Protein AF-A0A972YBM0-F1 (afdb_monomer)

Solvent-accessible surface area (backbone atoms only — not comparable to full-atom values): 6379 Å² total; per-residue (Å²): 137,85,85,77,83,78,83,74,83,75,79,78,79,82,72,89,53,73,68,56,55,52,54,50,55,49,51,51,56,60,53,59,70,65,73,69,73,72,60,68,67,53,51,58,53,46,50,54,54,46,52,53,51,51,50,53,50,51,52,53,25,49,52,53,45,25,72,44,54,76,45,72,73,49,84,89,53,38,73,55,46,36,54,42,86,59,91,86,59,69,90,90,54,57,79,58,88,78,38,52,105

Radius of gyration: 34.52 Å; Cα contacts (8 Å, |Δi|>4): 46; chains: 1; bounding box: 54×64×87 Å

Nearest PDB structures (foldseek):
  4lw9-assembly6_F  TM=9.412E-01  e=7.862E-04  Vibrio cholerae O1 biovar El Tor str. N16961
  5wda-assembly1_A  TM=7.294E-01  e=1.746E-04  Klebsiella oxytoca
  3g20-assembly1_A  TM=7.971E-01  e=3.307E-03  Escherichia coli O157:H7

Sequence (101 aa):
MFDKCKQTKRNRQRGFTLTEIMVVVFIIGLLSTVVLINVTGAMSQGRTTKAATDITRLSGALQSYSGDMFTFPTQQQGLEALVTKPDNAPEGNRYRPGGYI

pLDDT: mean 84.27, std 12.11, range [50.84, 97.0]

Secondary structure (DSSP, 8-state):
--------------PPPHHHHHHHHHHHHHHHHHTTTTSHHHHHHHHHHHHHHHHHHHHHHHHHHHHHHSSPPPTTTGGGGGTS--TTPPTT--PPTT---

Structure (mmCIF, N/CA/C/O backbone):
data_AF-A0A972YBM0-F1
#
_entry.id   AF-A0A972YBM0-F1
#
loop_
_atom_site.group_PDB
_atom_site.id
_atom_site.type_symbol
_atom_site.label_atom_id
_atom_site.label_alt_id
_atom_site.label_comp_id
_atom_site.label_asym_id
_atom_site.label_entity_id
_atom_site.label_seq_id
_atom_site.pdbx_PDB_ins_code
_atom_site.Cartn_x
_atom_site.Cartn_y
_atom_site.Cartn_z
_atom_site.occupancy
_atom_site.B_iso_or_equiv
_atom_site.auth_seq_id
_atom_site.auth_comp_id
_atom_site.auth_asym_id
_atom_site.auth_atom_id
_atom_site.pdbx_PDB_model_num
ATOM 1 N N . MET A 1 1 ? -35.535 -56.953 58.847 1.00 50.84 1 MET A N 1
ATOM 2 C CA . MET A 1 1 ? -35.115 -56.545 57.491 1.00 50.84 1 MET A CA 1
ATOM 3 C C . MET A 1 1 ? -35.572 -55.105 57.311 1.00 50.84 1 MET A C 1
ATOM 5 O O . MET A 1 1 ? -36.741 -54.879 57.053 1.00 50.84 1 MET A O 1
ATOM 9 N N . PHE A 1 2 ? -34.714 -54.140 57.658 1.00 58.72 2 PHE A N 1
ATOM 10 C CA . PHE A 1 2 ? -35.067 -52.716 57.697 1.00 58.72 2 PHE A CA 1
ATOM 11 C C . PHE A 1 2 ? -34.528 -52.036 56.440 1.00 58.72 2 PHE A C 1
ATOM 13 O O . PHE A 1 2 ? -33.322 -51.814 56.326 1.00 58.72 2 PHE A O 1
ATOM 20 N N . ASP A 1 3 ? -35.418 -51.727 55.501 1.00 56.97 3 ASP A N 1
ATOM 21 C CA . ASP A 1 3 ? -35.076 -50.979 54.297 1.00 56.97 3 ASP A CA 1
ATOM 22 C C . ASP A 1 3 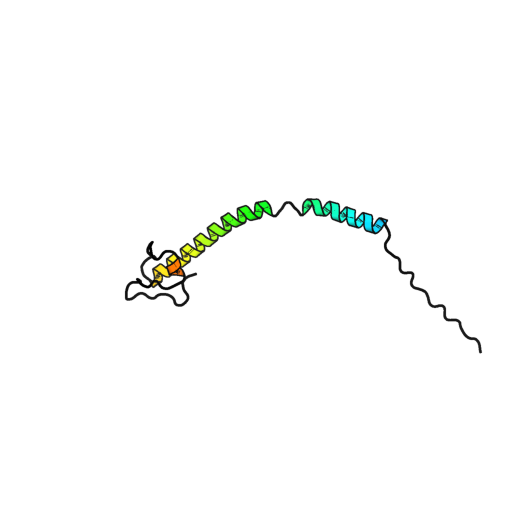? -34.840 -49.500 54.628 1.00 56.97 3 ASP A C 1
ATOM 24 O O . ASP A 1 3 ? -35.735 -48.749 55.022 1.00 56.97 3 ASP A O 1
ATOM 28 N N . LYS A 1 4 ? -33.584 -49.079 54.469 1.00 58.91 4 LYS A N 1
ATOM 29 C CA . LYS A 1 4 ? -33.149 -47.681 54.524 1.00 58.91 4 LYS A CA 1
ATOM 30 C C . LYS A 1 4 ? -33.655 -46.961 53.271 1.00 58.91 4 LYS A C 1
ATOM 32 O O . LYS A 1 4 ? -33.101 -47.143 52.189 1.00 58.91 4 LYS A O 1
ATOM 37 N N . CYS A 1 5 ? -34.643 -46.078 53.416 1.00 65.12 5 CYS A N 1
ATOM 38 C CA . CYS A 1 5 ? -35.027 -45.165 52.339 1.00 65.12 5 CYS A CA 1
ATOM 39 C C . CYS A 1 5 ? -33.907 -44.131 52.114 1.00 65.12 5 CYS A C 1
ATOM 41 O O . CYS A 1 5 ? -33.627 -43.269 52.952 1.00 65.12 5 CYS A O 1
ATOM 43 N N . LYS A 1 6 ? -33.199 -44.279 50.993 1.00 64.75 6 LYS A N 1
ATOM 44 C CA . LYS A 1 6 ? -32.034 -43.483 50.601 1.00 64.75 6 LYS A CA 1
ATOM 45 C C . LYS A 1 6 ? -32.500 -42.102 50.119 1.00 64.75 6 LYS A C 1
ATOM 47 O O . LYS A 1 6 ? -32.978 -41.957 49.001 1.00 64.75 6 LYS A O 1
ATOM 52 N N . GLN A 1 7 ? -32.350 -41.085 50.966 1.00 68.19 7 GLN A N 1
ATOM 53 C CA . GLN A 1 7 ? -32.611 -39.676 50.642 1.00 68.19 7 GLN A CA 1
ATOM 54 C C . GLN A 1 7 ? -31.660 -39.182 49.534 1.00 68.19 7 GLN A C 1
ATOM 56 O O . GLN A 1 7 ? -30.507 -38.827 49.789 1.00 68.19 7 GLN A O 1
ATOM 61 N N . THR A 1 8 ? -32.123 -39.152 48.285 1.00 65.38 8 THR A N 1
ATOM 62 C CA . THR A 1 8 ? -31.422 -38.511 47.164 1.00 65.38 8 THR A CA 1
ATOM 63 C C . THR A 1 8 ? -31.540 -36.994 47.280 1.00 65.38 8 THR A C 1
ATOM 65 O O . THR A 1 8 ? -32.612 -36.429 47.063 1.00 65.38 8 THR A O 1
ATOM 68 N N . LYS A 1 9 ? -30.434 -36.312 47.610 1.00 66.69 9 LYS A N 1
ATOM 69 C CA . LYS A 1 9 ? -30.356 -34.844 47.583 1.00 66.69 9 LYS A CA 1
ATOM 70 C C . LYS A 1 9 ? -30.603 -34.348 46.156 1.00 66.69 9 LYS A C 1
ATOM 72 O O . LYS A 1 9 ? -29.742 -34.457 45.289 1.00 66.69 9 LYS A O 1
ATOM 77 N N . ARG A 1 10 ? -31.794 -33.801 45.913 1.00 66.69 10 ARG A N 1
ATOM 78 C CA . ARG A 1 10 ? -32.161 -33.154 44.652 1.00 66.69 10 ARG A CA 1
ATOM 79 C C . ARG A 1 10 ? -31.355 -31.859 44.535 1.00 66.69 10 ARG A C 1
ATOM 81 O O . ARG A 1 10 ? -31.599 -30.912 45.279 1.00 66.69 10 ARG A O 1
ATOM 88 N N . ASN A 1 11 ? -30.368 -31.840 43.641 1.00 68.62 11 ASN A N 1
ATOM 89 C CA . ASN A 1 11 ? -29.596 -30.638 43.338 1.00 68.62 11 ASN A CA 1
ATOM 90 C C . ASN A 1 11 ? -30.566 -29.565 42.825 1.00 68.62 11 ASN A C 1
ATOM 92 O O . ASN A 1 11 ? -31.186 -29.722 41.773 1.00 68.62 11 ASN A O 1
ATOM 96 N N . ARG A 1 12 ? -30.765 -28.507 43.612 1.00 71.44 12 ARG A N 1
ATOM 97 C CA . ARG A 1 12 ? -31.644 -27.392 43.255 1.00 71.44 12 ARG A CA 1
ATOM 98 C C . ARG A 1 12 ? -30.931 -26.603 42.159 1.00 71.44 12 ARG A C 1
ATOM 100 O O . ARG A 1 12 ? -30.009 -25.848 42.450 1.00 71.44 12 ARG A O 1
ATOM 107 N N . GLN A 1 13 ? -31.324 -26.818 40.905 1.00 70.62 13 GLN A N 1
ATOM 108 C CA . GLN A 1 13 ? -30.890 -25.974 39.796 1.00 70.62 13 GLN A CA 1
ATOM 109 C C . GLN A 1 13 ? -31.366 -24.548 40.088 1.00 70.62 13 GLN A C 1
ATOM 111 O O . GLN A 1 13 ? -32.563 -24.262 40.085 1.00 70.62 13 GLN A O 1
ATOM 116 N N . ARG A 1 14 ? -30.423 -23.671 40.435 1.00 73.00 14 ARG A N 1
ATOM 117 C CA . ARG A 1 14 ? -30.661 -22.235 40.551 1.00 73.00 14 ARG A CA 1
ATOM 118 C C . ARG A 1 14 ? -30.770 -21.701 39.124 1.00 73.00 14 ARG A C 1
ATOM 120 O O . ARG A 1 14 ? -29.767 -21.626 38.426 1.00 73.00 14 ARG A O 1
ATOM 127 N N . GLY A 1 15 ? -31.999 -21.464 38.670 1.00 73.38 15 GLY A N 1
ATOM 128 C CA . GLY A 1 15 ? -32.266 -20.819 37.386 1.00 73.38 15 GLY A CA 1
ATOM 129 C C . GLY A 1 15 ? -31.901 -19.333 37.413 1.00 73.38 15 GLY A C 1
ATOM 130 O O . GLY A 1 15 ? -31.817 -18.734 38.486 1.00 73.38 15 GLY A O 1
ATOM 131 N N . PHE A 1 16 ? -31.695 -18.773 36.220 1.00 73.88 16 PHE A N 1
ATOM 132 C CA . PHE A 1 16 ? -31.399 -17.360 35.981 1.00 73.88 16 PHE A CA 1
ATOM 133 C C . PHE A 1 16 ? -32.384 -16.430 36.696 1.00 73.88 16 PHE A C 1
ATOM 135 O O . PHE A 1 16 ? -33.599 -16.631 36.649 1.00 73.88 16 PHE A O 1
ATOM 142 N N . THR A 1 17 ? -31.855 -15.385 37.328 1.00 88.62 17 THR A N 1
ATOM 143 C CA . THR A 1 17 ? -32.665 -14.314 37.917 1.00 88.62 17 THR A CA 1
ATOM 144 C C . THR A 1 17 ? -32.878 -13.186 36.904 1.00 88.62 17 THR A C 1
ATOM 146 O O . THR A 1 17 ? -32.020 -12.929 36.059 1.00 88.62 17 THR A O 1
ATOM 149 N N . LEU A 1 18 ? -34.007 -12.473 36.990 1.00 90.31 18 LEU A N 1
ATOM 150 C CA . LEU A 1 18 ? -34.265 -11.295 36.145 1.00 90.31 18 LEU A CA 1
ATOM 151 C C . LEU A 1 18 ? -33.177 -10.226 36.320 1.00 90.31 18 LEU A C 1
ATOM 153 O O . LEU A 1 18 ? -32.727 -9.626 35.348 1.00 90.31 18 LEU A O 1
ATOM 157 N N . THR A 1 19 ? -32.706 -10.045 37.555 1.00 91.62 19 THR A N 1
ATOM 158 C CA . T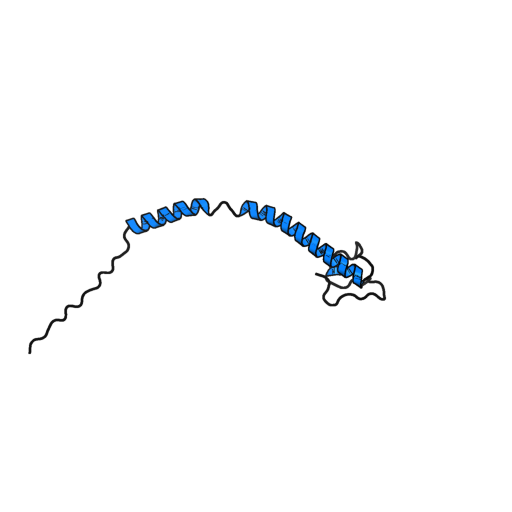HR A 1 19 ? -31.630 -9.111 37.904 1.00 91.62 19 THR A CA 1
ATOM 159 C C . THR A 1 19 ? -30.312 -9.437 37.207 1.00 91.62 19 THR A C 1
ATOM 161 O O . THR A 1 19 ? -29.579 -8.531 36.830 1.00 91.62 19 THR A O 1
ATOM 164 N N . GLU A 1 20 ? -30.018 -10.716 36.986 1.00 89.00 20 GLU A N 1
ATOM 165 C CA . GLU A 1 20 ? -28.786 -11.158 36.329 1.00 89.00 20 GLU A CA 1
ATOM 166 C C . GLU A 1 20 ? -28.796 -10.829 34.836 1.00 89.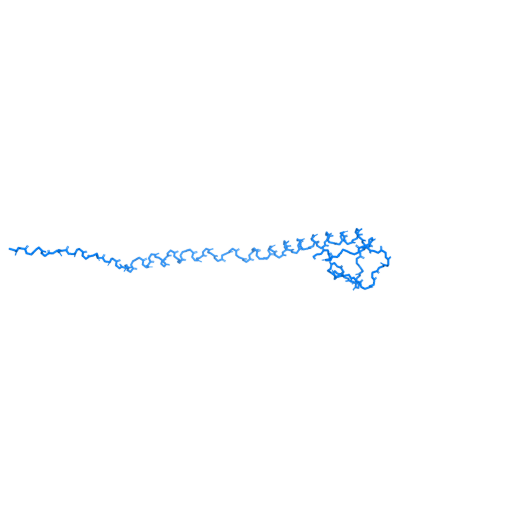00 20 GLU A C 1
ATOM 168 O O . GLU A 1 20 ? -27.814 -10.314 34.310 1.00 89.00 20 GLU A O 1
ATOM 173 N N . ILE A 1 21 ? -29.946 -10.984 34.175 1.00 92.31 21 ILE A N 1
ATOM 174 C CA . ILE A 1 21 ? -30.112 -10.546 32.785 1.00 92.31 21 ILE A CA 1
ATOM 175 C C . ILE A 1 21 ? -30.074 -9.016 32.674 1.00 92.31 21 ILE A C 1
ATOM 177 O O . ILE A 1 21 ? -29.457 -8.498 31.745 1.00 92.31 21 ILE A O 1
ATOM 181 N N . MET A 1 22 ? -30.658 -8.282 33.629 1.00 94.12 22 MET A N 1
ATOM 182 C CA . MET A 1 22 ? -30.615 -6.812 33.643 1.00 94.12 22 MET A CA 1
ATOM 183 C C . MET A 1 22 ? -29.187 -6.267 33.732 1.00 94.12 22 MET A C 1
ATOM 185 O O . MET A 1 22 ? -28.824 -5.367 32.977 1.00 94.12 22 MET A O 1
ATOM 189 N N . VAL A 1 23 ? -28.362 -6.826 34.622 1.00 94.75 23 VAL A N 1
ATOM 190 C CA . VAL A 1 23 ? -26.956 -6.416 34.756 1.00 94.75 23 VAL A CA 1
ATOM 191 C C . VAL A 1 23 ? -26.169 -6.735 33.482 1.00 94.75 23 VAL A C 1
ATOM 193 O O . VAL A 1 23 ? -25.376 -5.911 33.032 1.00 94.75 23 VAL A O 1
ATOM 196 N N . VAL A 1 24 ? -26.422 -7.883 32.849 1.00 94.81 24 VAL A N 1
ATOM 197 C CA . VAL A 1 24 ? -25.752 -8.269 31.598 1.00 94.81 24 VAL A CA 1
ATOM 198 C C . VAL A 1 24 ? -26.080 -7.300 30.461 1.00 94.81 24 VAL A C 1
ATOM 200 O O . VAL A 1 24 ? -25.161 -6.789 29.822 1.00 94.81 24 VAL A O 1
ATOM 203 N N . VAL A 1 25 ? -27.360 -6.989 30.221 1.00 94.44 25 VAL A N 1
ATOM 204 C CA . VAL A 1 25 ? -27.732 -6.050 29.144 1.00 94.44 25 VAL A CA 1
ATOM 205 C C . VAL A 1 25 ? -27.267 -4.624 29.435 1.00 94.44 25 VAL A C 1
ATOM 207 O O . VAL A 1 25 ? -26.930 -3.897 28.504 1.00 94.44 25 VAL A O 1
ATOM 210 N N . PHE A 1 26 ? -27.168 -4.239 30.710 1.00 95.12 26 PHE A N 1
ATOM 211 C CA . PHE A 1 26 ? -26.590 -2.961 31.118 1.00 95.12 26 PHE A CA 1
ATOM 212 C C . PHE A 1 26 ? -25.101 -2.869 30.756 1.00 95.12 26 PHE A C 1
ATOM 214 O O . PHE A 1 26 ? -24.690 -1.912 30.101 1.00 95.12 26 PHE A O 1
ATOM 221 N N . ILE A 1 27 ? -24.298 -3.882 31.103 1.00 94.44 27 ILE A N 1
ATOM 222 C CA . ILE A 1 27 ? -22.863 -3.921 30.770 1.00 94.44 27 ILE A CA 1
ATOM 223 C C . ILE A 1 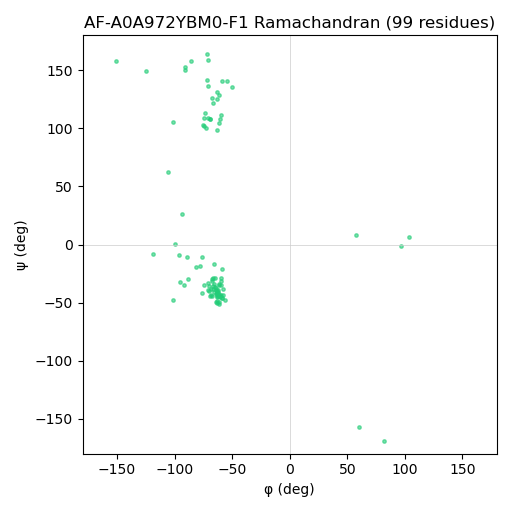27 ? -22.656 -3.966 29.250 1.00 94.44 27 ILE A C 1
ATOM 225 O O . ILE A 1 27 ? -21.813 -3.234 28.729 1.00 94.44 27 ILE A O 1
ATOM 229 N N . ILE A 1 28 ? -23.445 -4.769 28.524 1.00 94.44 28 ILE A N 1
ATOM 230 C CA . ILE A 1 28 ? -23.410 -4.805 27.054 1.00 94.44 28 ILE A CA 1
ATOM 231 C C . ILE A 1 28 ? -23.746 -3.424 26.483 1.00 94.44 28 ILE A C 1
ATOM 233 O O . ILE A 1 28 ? -23.039 -2.963 25.590 1.00 94.44 28 ILE A O 1
ATOM 237 N N . GLY A 1 29 ? -24.762 -2.736 27.011 1.00 93.69 29 GLY A N 1
ATOM 238 C CA . GLY A 1 29 ? -25.132 -1.381 26.598 1.00 93.69 29 GLY A CA 1
ATOM 239 C C . GLY A 1 29 ? -23.994 -0.376 26.779 1.00 93.69 29 GLY A C 1
ATOM 240 O O . GLY A 1 29 ? -23.684 0.360 25.846 1.00 93.69 29 GLY A O 1
ATOM 241 N N . LEU A 1 30 ? -23.316 -0.398 27.931 1.00 93.56 30 LEU A N 1
ATOM 242 C CA . LEU A 1 30 ? -22.161 0.465 28.198 1.00 93.56 30 LEU A CA 1
ATOM 243 C C . LEU A 1 30 ? -21.007 0.194 27.225 1.00 93.56 30 LEU A C 1
ATOM 245 O O . LEU A 1 30 ? -20.516 1.123 26.584 1.00 93.56 30 LEU A O 1
ATOM 249 N N . LEU A 1 31 ? -20.599 -1.068 27.067 1.00 92.19 31 LEU A N 1
ATOM 250 C CA . LEU A 1 31 ? -19.488 -1.440 26.182 1.00 92.19 31 LEU A CA 1
ATOM 251 C C . LEU A 1 31 ? -19.797 -1.160 24.707 1.00 92.19 31 LEU A C 1
ATOM 253 O O . LEU A 1 31 ? -18.921 -0.706 23.970 1.00 92.19 31 LEU A O 1
ATOM 257 N N . SER A 1 32 ? -21.046 -1.368 24.283 1.00 88.44 32 SER A N 1
ATOM 258 C CA . SER A 1 32 ? -21.471 -1.168 22.892 1.00 88.44 32 SER A CA 1
ATOM 259 C C . SER A 1 32 ? -21.263 0.269 22.403 1.00 88.44 32 SER A C 1
ATOM 261 O O . SER A 1 32 ? -21.011 0.469 21.219 1.00 88.44 32 SER A O 1
ATOM 263 N N . THR A 1 33 ? -21.306 1.267 23.295 1.00 88.00 33 THR A N 1
ATOM 264 C CA . THR A 1 33 ? -21.084 2.679 22.925 1.00 88.00 33 THR A CA 1
ATOM 265 C C . THR A 1 33 ? -19.657 2.969 22.447 1.00 88.00 33 THR A C 1
ATOM 267 O O . THR A 1 33 ? -19.464 3.791 21.554 1.00 88.00 33 THR A O 1
ATOM 270 N N . VAL A 1 34 ? -18.651 2.284 23.001 1.00 82.94 34 VAL A N 1
ATOM 271 C CA . VAL A 1 34 ? -17.226 2.580 22.756 1.00 82.94 34 VAL A CA 1
ATOM 272 C C . VAL A 1 34 ? -16.685 1.830 21.536 1.00 82.94 34 VAL A C 1
ATOM 274 O O . VAL A 1 34 ? -15.793 2.318 20.842 1.00 82.94 34 VAL A O 1
ATOM 277 N N . VAL A 1 35 ? -17.239 0.655 21.231 1.00 79.06 35 VAL A N 1
ATOM 278 C CA . VAL A 1 35 ? -16.720 -0.251 20.189 1.00 79.06 35 VAL A CA 1
ATOM 279 C C . VAL A 1 35 ? -16.832 0.334 18.766 1.00 79.06 35 VAL A C 1
ATOM 281 O O . VAL A 1 35 ? -16.117 -0.103 17.867 1.00 79.06 35 VAL A O 1
ATOM 284 N N . LEU A 1 36 ? -17.652 1.368 18.541 1.00 66.06 36 LEU A N 1
ATOM 285 C CA . LEU A 1 36 ? -17.962 1.875 17.196 1.00 66.06 36 LEU A CA 1
ATOM 286 C C . LEU A 1 36 ? -16.907 2.829 16.587 1.00 66.06 36 LEU A C 1
ATOM 288 O O . LEU A 1 36 ? -16.883 3.023 15.374 1.00 66.06 36 LEU A O 1
ATOM 292 N N . ILE A 1 37 ? -16.030 3.443 17.388 1.00 71.19 37 ILE A N 1
ATOM 293 C CA . ILE A 1 37 ? -15.370 4.707 16.988 1.00 71.19 37 ILE A CA 1
ATOM 294 C C . ILE A 1 37 ? -14.045 4.514 16.210 1.00 71.19 37 ILE A C 1
ATOM 296 O O . ILE A 1 37 ? -13.546 5.451 15.595 1.00 71.19 37 ILE A O 1
ATOM 300 N N . ASN A 1 38 ? -13.477 3.306 16.134 1.00 61.97 38 ASN A N 1
ATOM 301 C CA . ASN A 1 38 ? -12.083 3.141 15.673 1.00 61.97 38 ASN A CA 1
ATOM 302 C C . ASN A 1 38 ? -11.870 2.707 14.210 1.00 61.97 38 ASN A C 1
ATOM 304 O O . ASN A 1 38 ? -10.726 2.555 13.785 1.00 61.97 38 ASN A O 1
ATOM 308 N N . VAL A 1 39 ? -12.919 2.507 13.408 1.00 62.75 39 VAL A N 1
ATOM 309 C CA . VAL A 1 39 ? -12.756 1.879 12.076 1.00 62.75 39 VAL A CA 1
ATOM 310 C C . VAL A 1 39 ? -12.628 2.896 10.934 1.00 62.75 39 VAL A C 1
ATOM 312 O O . VAL A 1 39 ? -11.912 2.657 9.963 1.00 62.75 39 VAL A O 1
ATOM 315 N N . THR A 1 40 ? -13.276 4.056 11.020 1.00 62.38 40 THR A N 1
ATOM 316 C CA . THR A 1 40 ? -13.399 4.976 9.873 1.00 62.38 40 THR A CA 1
ATOM 317 C C . THR A 1 40 ? -12.117 5.758 9.571 1.00 62.38 40 THR A C 1
ATOM 319 O O . THR A 1 40 ? -11.727 5.848 8.407 1.00 62.38 40 THR A O 1
ATOM 322 N N . GLY A 1 41 ? -11.415 6.262 10.592 1.00 64.00 41 GLY A N 1
ATOM 323 C CA . GLY A 1 41 ? -10.139 6.978 10.423 1.00 64.00 41 GLY A CA 1
ATOM 324 C C . GLY A 1 41 ? -8.969 6.071 10.021 1.00 64.00 41 GLY A C 1
ATOM 325 O O . GLY A 1 41 ? -8.111 6.464 9.233 1.00 64.00 41 GLY A O 1
ATOM 326 N N . ALA A 1 42 ? -8.967 4.818 10.486 1.00 63.75 42 ALA A N 1
ATOM 327 C CA . ALA A 1 42 ? -7.958 3.830 10.105 1.00 63.75 42 ALA A CA 1
ATOM 328 C C . ALA A 1 42 ? -8.061 3.436 8.621 1.00 63.75 42 ALA A C 1
ATOM 330 O O . ALA A 1 42 ? -7.049 3.160 7.979 1.00 63.75 42 ALA A O 1
ATOM 331 N N . MET A 1 43 ? -9.268 3.454 8.041 1.00 71.25 43 MET A N 1
ATOM 332 C CA . MET A 1 43 ? -9.463 3.134 6.626 1.00 71.25 43 MET A CA 1
ATOM 333 C C . MET A 1 43 ? -8.911 4.206 5.681 1.00 71.25 43 MET A C 1
ATOM 335 O O . MET A 1 43 ? -8.338 3.852 4.650 1.00 71.25 43 MET A O 1
ATOM 339 N N . SER A 1 44 ? -9.066 5.499 5.987 1.00 73.31 44 SER A N 1
ATOM 340 C CA . SER A 1 44 ? -8.537 6.569 5.126 1.00 73.31 44 SER A CA 1
ATOM 341 C C . SER A 1 44 ? -7.008 6.614 5.164 1.00 73.31 44 SER A C 1
ATOM 343 O O . SER A 1 44 ? -6.377 6.634 4.106 1.00 73.31 44 SER A O 1
ATOM 345 N N . GLN A 1 45 ? -6.414 6.515 6.356 1.00 79.75 45 GLN A N 1
ATOM 346 C CA . GLN A 1 45 ? -4.964 6.404 6.525 1.00 79.75 45 GLN A CA 1
ATOM 347 C C . GLN A 1 45 ? -4.418 5.109 5.902 1.00 79.75 45 GLN A C 1
ATOM 349 O O . GLN A 1 45 ? -3.367 5.106 5.267 1.00 79.75 45 GLN A O 1
ATOM 354 N N . GLY A 1 46 ? -5.162 4.005 6.003 1.00 84.19 46 GLY A N 1
ATOM 355 C CA . GLY A 1 46 ? -4.800 2.740 5.368 1.00 84.19 46 GLY A CA 1
ATOM 356 C C . GLY A 1 46 ? -4.715 2.838 3.843 1.00 84.19 46 GLY A C 1
ATOM 357 O O . GLY A 1 46 ? -3.840 2.217 3.244 1.00 84.19 46 GLY A O 1
ATOM 358 N N . ARG A 1 47 ? -5.564 3.652 3.198 1.00 88.88 47 ARG A N 1
ATOM 359 C CA . ARG A 1 47 ? -5.521 3.865 1.739 1.00 88.88 47 ARG A CA 1
ATOM 360 C C . ARG A 1 47 ? -4.267 4.613 1.298 1.00 88.88 47 ARG A C 1
ATOM 362 O O . ARG A 1 47 ? -3.646 4.199 0.324 1.00 88.88 47 ARG A O 1
ATOM 369 N N . THR A 1 48 ? -3.884 5.680 2.000 1.00 91.56 48 THR A N 1
ATOM 370 C CA . THR A 1 48 ? -2.685 6.463 1.654 1.00 91.56 48 THR A CA 1
ATOM 371 C C . THR A 1 48 ? -1.411 5.664 1.908 1.00 91.56 48 THR A C 1
ATOM 373 O O . THR A 1 48 ? -0.546 5.598 1.037 1.00 91.56 48 THR A O 1
ATOM 376 N N . THR A 1 49 ? -1.324 4.965 3.043 1.00 92.88 49 THR A N 1
ATOM 377 C CA . THR A 1 49 ? -0.202 4.067 3.348 1.00 92.88 49 THR A CA 1
ATOM 378 C C . THR A 1 49 ? -0.116 2.904 2.358 1.00 92.88 49 THR A C 1
ATOM 380 O O . THR A 1 49 ? 0.982 2.555 1.920 1.00 92.88 49 THR A O 1
ATOM 383 N N . LYS A 1 50 ? -1.252 2.326 1.948 1.00 93.44 50 LYS A N 1
ATOM 384 C CA . LYS A 1 50 ? -1.281 1.280 0.918 1.00 93.44 50 LYS A CA 1
ATOM 385 C C . LYS A 1 50 ? -0.782 1.806 -0.424 1.00 93.44 50 LYS A C 1
ATOM 387 O O . LYS A 1 50 ? 0.113 1.197 -0.993 1.00 93.44 50 LYS A O 1
ATOM 392 N N . ALA A 1 51 ? -1.282 2.955 -0.879 1.00 95.56 51 ALA A N 1
ATOM 393 C CA . ALA A 1 51 ? -0.830 3.565 -2.127 1.00 95.56 51 ALA A CA 1
ATOM 394 C C . ALA A 1 51 ? 0.682 3.849 -2.112 1.00 95.56 51 ALA A C 1
ATOM 396 O O . ALA A 1 51 ? 1.374 3.516 -3.069 1.00 95.56 51 ALA A O 1
ATOM 397 N N . ALA A 1 52 ? 1.214 4.386 -1.009 1.00 95.81 52 ALA A N 1
ATOM 398 C CA . ALA A 1 52 ? 2.653 4.601 -0.853 1.00 95.81 52 ALA A CA 1
ATOM 399 C C . ALA A 1 52 ? 3.447 3.284 -0.932 1.00 95.81 52 ALA A C 1
ATOM 401 O O . ALA A 1 52 ? 4.444 3.202 -1.644 1.00 95.81 52 ALA A O 1
ATOM 402 N N . THR A 1 53 ? 2.966 2.237 -0.255 1.00 96.50 53 THR A N 1
ATOM 403 C CA . THR A 1 53 ? 3.586 0.902 -0.280 1.00 96.50 53 THR A CA 1
ATOM 404 C C . THR A 1 53 ? 3.577 0.303 -1.685 1.00 96.50 53 THR A C 1
ATOM 406 O O . THR A 1 53 ? 4.585 -0.244 -2.133 1.00 96.50 53 THR A O 1
ATOM 409 N N . ASP A 1 54 ? 2.455 0.417 -2.392 1.00 95.38 54 ASP A N 1
ATOM 410 C CA . ASP A 1 54 ? 2.304 -0.104 -3.746 1.00 95.38 54 ASP A CA 1
ATOM 411 C C . ASP A 1 54 ? 3.225 0.649 -4.719 1.00 95.38 54 ASP A C 1
ATOM 413 O O . ASP A 1 54 ? 3.924 0.012 -5.503 1.00 95.38 54 ASP A O 1
ATOM 417 N N . ILE A 1 55 ? 3.356 1.977 -4.596 1.00 96.31 55 ILE A N 1
ATOM 418 C CA . ILE A 1 55 ? 4.329 2.766 -5.373 1.00 96.31 55 ILE A CA 1
ATOM 419 C C . ILE A 1 55 ? 5.762 2.282 -5.121 1.00 96.31 55 ILE A C 1
ATOM 421 O O . ILE A 1 55 ? 6.514 2.087 -6.077 1.00 96.31 55 ILE A O 1
ATOM 425 N N . THR A 1 56 ? 6.160 2.056 -3.866 1.00 97.00 56 THR A N 1
ATOM 426 C CA . THR A 1 56 ? 7.503 1.543 -3.547 1.00 97.00 56 THR A CA 1
ATOM 427 C C . THR A 1 56 ? 7.743 0.162 -4.157 1.00 97.00 56 THR A C 1
ATOM 429 O O . THR A 1 56 ? 8.805 -0.069 -4.736 1.00 97.00 56 THR A O 1
ATOM 432 N N . ARG A 1 57 ? 6.755 -0.740 -4.092 1.00 96.31 57 ARG A N 1
ATOM 433 C CA . ARG A 1 57 ? 6.838 -2.078 -4.703 1.00 96.31 57 ARG A CA 1
ATOM 434 C C . ARG A 1 57 ? 7.005 -2.000 -6.216 1.00 96.31 57 ARG A C 1
ATOM 436 O O . ARG A 1 57 ? 7.929 -2.603 -6.754 1.00 96.31 57 ARG A O 1
ATOM 443 N N . LEU A 1 58 ? 6.165 -1.210 -6.885 1.00 96.31 58 LEU A N 1
ATOM 444 C CA . LEU A 1 58 ? 6.235 -1.005 -8.333 1.00 96.31 58 LEU A CA 1
ATOM 445 C C . LEU A 1 58 ? 7.564 -0.366 -8.749 1.00 96.31 58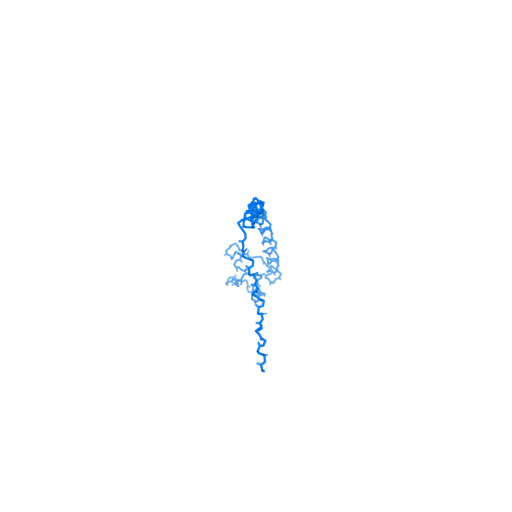 LEU A C 1
ATOM 447 O O . LEU A 1 58 ? 8.158 -0.770 -9.743 1.00 96.31 58 LEU A O 1
ATOM 451 N N . SER A 1 59 ? 8.078 0.580 -7.960 1.00 95.81 59 SER A N 1
ATOM 452 C CA . SER A 1 59 ? 9.376 1.214 -8.220 1.00 95.81 59 SER A CA 1
ATOM 453 C C . SER A 1 59 ? 10.529 0.207 -8.141 1.00 95.81 59 SER A C 1
ATOM 455 O O . SER A 1 59 ? 11.413 0.218 -8.995 1.00 95.81 59 SER A O 1
ATOM 457 N N . GLY A 1 60 ? 10.512 -0.694 -7.153 1.00 96.38 60 GLY A N 1
ATOM 458 C CA . GLY A 1 60 ? 11.502 -1.771 -7.034 1.00 96.38 60 GLY A CA 1
ATOM 459 C C . GLY A 1 60 ? 11.410 -2.800 -8.166 1.00 96.38 60 GLY A C 1
ATOM 460 O O . GLY A 1 60 ? 12.435 -3.244 -8.690 1.00 96.38 60 GLY A O 1
ATOM 461 N N . ALA A 1 61 ? 10.192 -3.132 -8.597 1.00 95.81 61 ALA A N 1
ATOM 462 C CA . ALA A 1 61 ? 9.965 -4.005 -9.744 1.00 95.81 61 ALA A CA 1
ATOM 463 C C . ALA A 1 61 ? 10.481 -3.384 -11.050 1.00 95.81 61 ALA A C 1
ATOM 465 O O . ALA A 1 61 ? 11.167 -4.057 -11.814 1.00 95.81 61 ALA A O 1
ATOM 466 N N . LEU A 1 62 ? 10.244 -2.086 -11.272 1.00 96.00 62 LEU A N 1
ATOM 467 C CA . LEU A 1 62 ? 10.777 -1.347 -12.422 1.00 96.00 62 LEU A CA 1
ATOM 468 C C . LEU A 1 62 ? 12.308 -1.306 -12.427 1.00 96.00 62 LEU A C 1
ATOM 470 O O . LEU A 1 62 ? 12.916 -1.477 -13.481 1.00 96.00 62 LEU A O 1
ATOM 474 N N . GLN A 1 63 ? 12.941 -1.115 -11.267 1.00 95.50 63 GLN A N 1
ATOM 475 C CA . GLN A 1 63 ? 14.403 -1.174 -11.159 1.00 95.50 63 GLN A CA 1
ATOM 476 C C . GLN A 1 63 ? 14.932 -2.566 -11.511 1.00 95.50 63 GLN A C 1
ATOM 478 O O . GLN A 1 63 ? 15.878 -2.681 -12.287 1.00 95.50 63 GLN A O 1
ATOM 483 N N . SER A 1 64 ? 14.282 -3.618 -11.010 1.00 94.38 64 SER A N 1
ATOM 484 C CA . SER A 1 64 ? 14.648 -5.005 -11.318 1.00 94.38 64 SER A CA 1
ATOM 485 C C . SER A 1 64 ? 14.479 -5.314 -12.810 1.00 94.38 64 SER A C 1
ATOM 487 O O . SER A 1 64 ? 15.399 -5.841 -13.430 1.00 94.38 64 SER A O 1
ATOM 489 N N . TYR A 1 65 ? 13.361 -4.892 -13.414 1.00 94.19 65 TYR A N 1
ATOM 490 C CA . TYR A 1 65 ? 13.133 -4.977 -14.860 1.00 94.19 65 TYR A CA 1
ATOM 491 C C . TYR A 1 65 ? 14.247 -4.269 -15.632 1.00 94.19 65 TYR A C 1
ATOM 493 O O . TYR A 1 65 ? 14.829 -4.852 -16.541 1.00 94.19 65 TYR A O 1
ATOM 501 N N . SER A 1 66 ? 14.600 -3.039 -15.244 1.00 92.25 66 SER A N 1
ATOM 502 C CA . SER A 1 66 ? 15.667 -2.284 -15.910 1.00 92.25 66 SER A CA 1
ATOM 503 C C . SER A 1 66 ? 17.048 -2.930 -15.764 1.00 92.25 66 SER A C 1
ATOM 505 O O . SER A 1 66 ? 17.867 -2.804 -16.670 1.00 92.25 66 SER A O 1
ATOM 507 N N . GLY A 1 67 ? 17.297 -3.664 -14.674 1.00 92.69 67 GLY A N 1
ATOM 508 C CA . GLY A 1 67 ? 18.533 -4.421 -14.474 1.00 92.69 67 GLY A CA 1
ATOM 509 C C . GLY A 1 67 ? 18.688 -5.591 -15.451 1.00 92.69 67 GLY A C 1
ATOM 510 O O . GLY A 1 67 ? 19.794 -5.855 -15.914 1.00 92.69 67 GLY A O 1
ATOM 511 N N . ASP A 1 68 ? 17.581 -6.244 -15.810 1.00 91.75 68 ASP A N 1
ATOM 512 C CA . ASP A 1 68 ? 17.572 -7.409 -16.707 1.00 91.75 68 ASP A CA 1
ATOM 513 C C . ASP A 1 68 ? 17.368 -7.041 -18.187 1.00 91.75 68 ASP A C 1
ATOM 515 O O . ASP A 1 68 ? 17.885 -7.702 -19.094 1.00 91.75 68 ASP A O 1
ATOM 519 N N . MET A 1 69 ? 16.565 -6.005 -18.439 1.00 89.75 69 MET A N 1
ATOM 520 C CA . MET A 1 69 ? 16.163 -5.533 -19.769 1.00 89.75 69 MET A CA 1
ATOM 521 C C . MET A 1 69 ? 17.017 -4.380 -20.280 1.00 89.75 69 MET A C 1
ATOM 523 O O . MET A 1 69 ? 16.874 -4.005 -21.441 1.00 89.75 69 MET A O 1
ATOM 527 N N . PHE A 1 70 ? 17.879 -3.811 -19.432 1.00 90.25 70 PHE A N 1
ATOM 528 C CA . PHE A 1 70 ? 18.693 -2.617 -19.700 1.00 90.25 70 PHE A CA 1
ATOM 529 C C . PHE A 1 70 ? 17.887 -1.369 -20.094 1.00 90.25 70 PHE A C 1
ATOM 531 O O . PHE A 1 70 ? 18.451 -0.353 -20.494 1.00 90.25 70 PHE A O 1
ATOM 538 N N . THR A 1 71 ? 16.562 -1.430 -19.986 1.00 89.75 71 THR A N 1
ATOM 539 C CA . THR A 1 71 ? 15.637 -0.360 -20.345 1.00 89.75 71 THR A CA 1
ATOM 540 C C . THR A 1 71 ? 14.384 -0.450 -19.485 1.00 89.75 71 THR A C 1
ATOM 542 O O . THR A 1 71 ? 14.073 -1.511 -18.945 1.00 89.75 71 THR A O 1
ATOM 545 N N . PHE A 1 72 ? 13.657 0.656 -19.357 1.00 92.62 72 PHE A N 1
ATOM 546 C CA . PHE A 1 72 ? 12.345 0.673 -18.711 1.00 92.62 72 PHE A CA 1
ATOM 547 C C . PHE A 1 72 ? 11.232 0.310 -19.706 1.00 92.62 72 PHE A C 1
ATOM 549 O O . PHE A 1 72 ? 11.416 0.471 -20.916 1.00 92.62 72 PHE A O 1
ATOM 556 N N . PRO A 1 73 ? 10.066 -0.158 -19.221 1.00 92.06 73 PRO A N 1
ATOM 557 C CA . PRO A 1 73 ? 8.907 -0.375 -20.075 1.00 92.06 73 PRO A CA 1
ATOM 558 C C . PRO A 1 73 ? 8.480 0.917 -20.776 1.00 92.06 73 PRO A C 1
ATOM 560 O O . PRO A 1 73 ? 8.476 2.001 -20.188 1.00 92.06 73 PRO A O 1
ATOM 563 N N . THR A 1 74 ? 8.090 0.799 -22.040 1.00 91.75 74 THR A N 1
ATOM 564 C CA . THR A 1 74 ? 7.490 1.902 -22.803 1.00 91.75 74 THR A CA 1
ATOM 565 C C . THR A 1 74 ? 6.071 2.201 -22.315 1.00 91.75 74 THR A C 1
ATOM 567 O O . 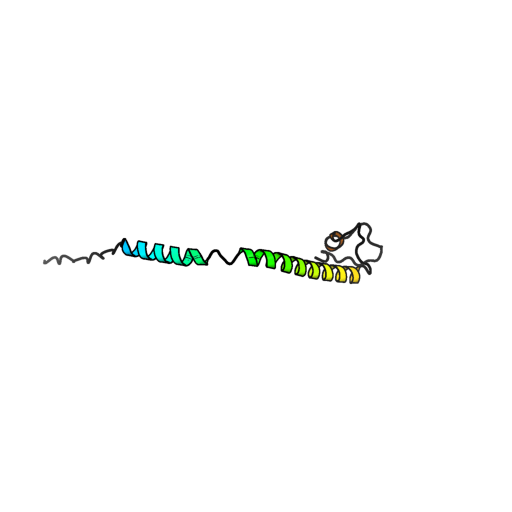THR A 1 74 ? 5.439 1.374 -21.660 1.00 91.75 74 THR A O 1
ATOM 570 N N . GLN A 1 75 ? 5.521 3.365 -22.673 1.00 90.69 75 GLN A N 1
ATOM 571 C CA . GLN A 1 75 ? 4.137 3.713 -22.321 1.00 90.69 75 GLN A CA 1
ATOM 572 C C . GLN A 1 75 ? 3.116 2.717 -22.885 1.00 90.69 75 GLN A C 1
ATOM 574 O O . GLN A 1 75 ? 2.125 2.426 -22.224 1.00 90.69 75 GLN A O 1
ATOM 579 N N . GLN A 1 76 ? 3.369 2.177 -24.079 1.00 91.00 76 GLN A N 1
ATOM 580 C CA . GLN A 1 76 ? 2.507 1.189 -24.724 1.00 91.00 76 GLN A CA 1
ATOM 581 C C . GLN A 1 76 ? 2.548 -0.168 -24.012 1.00 91.00 76 GLN A C 1
ATOM 583 O O . GLN A 1 76 ? 1.529 -0.843 -23.935 1.00 91.00 76 GLN A O 1
ATOM 588 N N . GLN A 1 77 ? 3.712 -0.561 -23.489 1.00 90.38 77 GLN A N 1
ATOM 589 C CA . GLN A 1 77 ? 3.869 -1.781 -22.690 1.00 90.38 77 GLN A CA 1
ATOM 590 C C . GLN A 1 77 ? 3.290 -1.614 -21.277 1.00 90.38 77 GLN A C 1
ATOM 592 O O . GLN A 1 77 ? 2.743 -2.556 -20.707 1.00 90.38 77 GLN A O 1
ATOM 597 N N . GLY A 1 78 ? 3.407 -0.411 -20.710 1.00 91.69 78 GLY A N 1
ATOM 598 C CA . GLY A 1 78 ? 2.891 -0.073 -19.390 1.00 91.69 78 GLY A CA 1
ATOM 599 C C . GLY A 1 78 ? 3.489 -0.924 -18.265 1.00 91.69 78 GLY A C 1
ATOM 600 O O . GLY A 1 78 ? 4.580 -1.484 -18.382 1.00 91.69 78 GLY A O 1
ATOM 601 N N . LEU A 1 79 ? 2.755 -1.022 -17.152 1.00 92.81 79 LEU A N 1
ATOM 602 C CA . LEU A 1 79 ? 3.132 -1.881 -16.023 1.00 92.81 79 LEU A CA 1
ATOM 603 C C . LEU A 1 79 ? 2.854 -3.368 -16.283 1.00 92.81 79 LEU A C 1
ATOM 605 O O . LEU A 1 79 ? 3.349 -4.205 -15.536 1.00 92.81 79 LEU A O 1
ATOM 609 N N . GLU A 1 80 ? 2.121 -3.701 -17.348 1.00 92.88 80 GLU A N 1
ATOM 610 C CA . GLU A 1 80 ? 1.848 -5.087 -17.750 1.00 92.88 80 GLU A CA 1
ATOM 611 C C . GLU A 1 80 ? 3.149 -5.846 -18.050 1.00 92.88 80 GLU A C 1
ATOM 613 O O . GLU A 1 80 ? 3.269 -7.029 -17.737 1.00 92.88 80 GLU A O 1
ATOM 618 N N . ALA A 1 81 ? 4.173 -5.135 -18.540 1.00 92.31 81 ALA A N 1
ATOM 619 C CA . ALA A 1 81 ? 5.516 -5.674 -18.750 1.00 92.31 81 ALA A CA 1
ATOM 620 C C . ALA A 1 81 ? 6.174 -6.220 -17.469 1.00 92.31 81 ALA A C 1
ATOM 622 O O . ALA A 1 81 ? 7.098 -7.032 -17.541 1.00 92.31 81 ALA A O 1
ATOM 623 N N . LEU A 1 82 ? 5.718 -5.796 -16.285 1.00 92.75 82 LEU A N 1
ATOM 624 C CA . LEU A 1 82 ? 6.193 -6.336 -15.011 1.00 92.75 82 LEU A CA 1
ATOM 625 C C . LEU A 1 82 ? 5.569 -7.696 -14.684 1.00 92.75 82 LEU A C 1
ATOM 627 O O . LEU A 1 82 ? 6.120 -8.408 -13.856 1.00 92.75 82 LEU A O 1
ATOM 631 N N . VAL A 1 83 ? 4.456 -8.070 -15.314 1.00 94.12 83 VAL A N 1
ATOM 632 C CA . VAL A 1 83 ? 3.763 -9.349 -15.083 1.00 94.12 83 VAL A CA 1
ATOM 633 C C . VAL A 1 83 ? 4.078 -10.336 -16.199 1.00 94.12 83 VAL A C 1
ATOM 635 O O . VAL A 1 83 ? 4.407 -11.494 -15.947 1.00 94.12 83 VAL A O 1
ATOM 638 N N . THR A 1 84 ? 3.971 -9.875 -17.444 1.00 91.12 84 THR A N 1
ATOM 639 C CA . THR A 1 84 ? 4.141 -10.697 -18.640 1.00 91.12 84 THR A CA 1
ATOM 640 C C . THR A 1 84 ? 5.202 -10.109 -19.556 1.00 91.12 84 THR A C 1
ATOM 642 O O . THR A 1 84 ? 5.434 -8.900 -19.595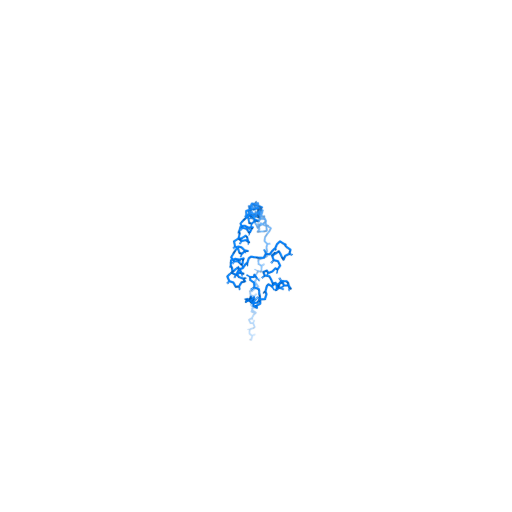 1.00 91.12 84 THR A O 1
ATOM 645 N N . LYS A 1 85 ? 5.903 -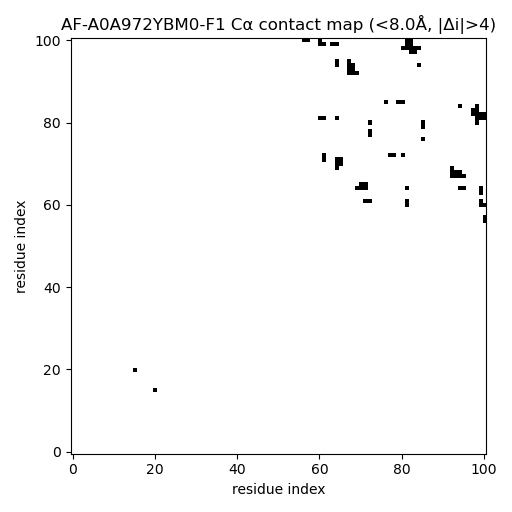10.981 -20.286 1.00 89.00 85 LYS A N 1
ATOM 646 C CA . LYS A 1 85 ? 6.920 -10.541 -21.239 1.00 89.00 85 LYS A CA 1
ATOM 647 C C . LYS A 1 85 ? 6.232 -9.808 -22.400 1.00 89.00 85 LYS A C 1
ATOM 649 O O . LYS A 1 85 ? 5.372 -10.415 -23.033 1.00 89.00 85 LYS A O 1
ATOM 654 N N . PRO A 1 86 ? 6.627 -8.567 -22.727 1.00 87.00 86 PRO A N 1
ATOM 655 C CA . PRO A 1 86 ? 6.061 -7.869 -23.873 1.00 87.00 86 PRO A CA 1
ATOM 656 C C . PRO A 1 86 ? 6.550 -8.478 -25.197 1.00 87.00 86 PRO A C 1
ATOM 658 O O . PRO A 1 86 ? 7.723 -8.831 -25.331 1.00 87.00 86 PRO A O 1
ATOM 661 N N . ASP A 1 87 ? 5.670 -8.559 -26.197 1.00 84.06 87 ASP A N 1
ATOM 662 C CA . ASP A 1 87 ? 5.980 -9.160 -27.508 1.00 84.06 87 ASP A CA 1
ATOM 663 C C . ASP A 1 87 ? 7.022 -8.361 -28.304 1.00 84.06 87 ASP A C 1
ATOM 665 O O . ASP A 1 87 ? 7.798 -8.912 -29.078 1.00 84.06 87 ASP A O 1
ATOM 669 N N . ASN A 1 88 ? 7.072 -7.047 -28.086 1.00 80.69 88 ASN A N 1
ATOM 670 C CA . ASN A 1 88 ? 7.987 -6.112 -28.739 1.00 80.69 88 ASN A CA 1
ATOM 671 C C . ASN A 1 88 ? 9.274 -5.861 -27.931 1.00 80.69 88 ASN A C 1
ATOM 673 O O . ASN A 1 88 ? 9.865 -4.781 -28.016 1.00 80.69 88 ASN A O 1
ATOM 677 N N . ALA A 1 89 ? 9.692 -6.815 -27.098 1.00 76.00 89 ALA A N 1
ATOM 678 C CA . ALA A 1 89 ? 10.912 -6.680 -26.314 1.00 76.00 89 ALA A CA 1
ATOM 679 C C . ALA A 1 89 ? 12.161 -6.777 -27.227 1.00 76.00 89 ALA A C 1
ATOM 681 O O . ALA A 1 89 ? 12.213 -7.676 -28.066 1.00 76.00 89 ALA A O 1
ATOM 682 N N . PRO A 1 90 ? 13.182 -5.910 -27.061 1.00 70.81 90 PRO A N 1
ATOM 683 C CA . PRO A 1 90 ? 14.405 -5.951 -27.870 1.00 70.81 90 PRO A CA 1
ATOM 684 C C . PRO A 1 90 ? 15.092 -7.323 -27.856 1.00 70.81 90 PRO A C 1
ATOM 686 O O . PRO A 1 90 ? 15.180 -7.966 -26.812 1.00 70.81 90 PRO A O 1
ATOM 689 N N . GLU A 1 91 ? 15.627 -7.774 -28.988 1.00 66.38 91 GLU A N 1
ATOM 690 C CA . GLU A 1 91 ? 16.371 -9.036 -29.049 1.00 66.38 91 GLU A CA 1
ATOM 691 C C . GLU A 1 91 ? 17.642 -8.964 -28.173 1.00 66.38 91 GLU A C 1
ATOM 693 O O . GLU A 1 91 ? 18.395 -7.993 -28.232 1.00 66.38 91 GLU A O 1
ATOM 698 N N . GLY A 1 92 ? 17.876 -9.981 -27.330 1.00 69.19 92 GLY A N 1
ATOM 699 C CA . GLY A 1 92 ? 19.050 -10.060 -26.439 1.00 69.19 92 GLY A CA 1
ATOM 700 C C . GLY A 1 92 ? 18.797 -9.748 -24.958 1.00 69.19 92 GLY A C 1
ATOM 701 O O . GLY A 1 92 ? 19.737 -9.710 -24.162 1.00 69.19 92 GLY A O 1
ATOM 702 N N . ASN A 1 93 ? 17.544 -9.556 -24.559 1.00 81.19 93 ASN A N 1
ATOM 703 C CA . ASN A 1 93 ? 17.168 -9.230 -23.188 1.00 81.19 93 ASN A CA 1
ATOM 704 C C . ASN A 1 93 ? 16.862 -10.487 -22.331 1.00 81.19 93 ASN A C 1
ATOM 706 O O . ASN A 1 93 ? 16.491 -11.545 -22.842 1.00 81.19 93 ASN A O 1
ATOM 710 N N . ARG A 1 94 ? 17.061 -10.405 -21.005 1.00 88.25 94 ARG A N 1
ATOM 711 C CA . ARG A 1 94 ? 16.939 -11.539 -20.059 1.00 88.25 94 ARG A CA 1
ATOM 712 C C . ARG A 1 94 ? 15.674 -11.486 -19.201 1.00 88.25 94 ARG A C 1
ATOM 714 O O . ARG A 1 94 ? 15.753 -11.354 -17.987 1.00 88.25 94 ARG A O 1
ATOM 721 N N . TYR A 1 95 ? 14.502 -11.556 -19.829 1.00 90.44 95 TYR A N 1
ATOM 722 C CA . TYR A 1 95 ? 13.241 -11.356 -19.105 1.00 90.44 95 TYR A CA 1
ATOM 723 C C . TYR A 1 95 ? 13.080 -12.421 -18.022 1.00 90.44 95 TYR A C 1
ATOM 725 O O . TYR A 1 95 ? 13.206 -13.614 -18.315 1.00 90.44 95 TYR A O 1
ATOM 733 N N . ARG A 1 96 ? 12.803 -11.997 -16.784 1.00 90.56 96 ARG A N 1
ATOM 734 C CA . ARG A 1 96 ? 12.690 -12.917 -15.655 1.00 90.56 96 ARG A CA 1
ATOM 735 C C . ARG A 1 96 ? 11.468 -13.830 -15.823 1.00 90.56 96 ARG A C 1
ATOM 737 O O . ARG A 1 96 ? 10.340 -13.337 -15.882 1.00 90.56 96 ARG A O 1
ATOM 744 N N . PRO A 1 97 ? 11.645 -15.163 -15.850 1.00 84.94 97 PRO A N 1
ATOM 745 C CA . PRO A 1 97 ? 10.510 -16.074 -15.870 1.00 84.94 97 PRO A CA 1
ATOM 746 C C . PRO A 1 97 ? 9.701 -15.911 -14.576 1.00 84.94 97 PRO A C 1
ATOM 748 O O . PRO A 1 97 ? 10.252 -16.012 -13.480 1.00 84.94 97 PRO A O 1
ATOM 751 N N . GLY A 1 98 ? 8.402 -15.639 -14.717 1.00 88.25 98 GLY A N 1
ATOM 752 C CA . GLY A 1 98 ? 7.490 -15.362 -13.601 1.00 88.25 98 GLY A CA 1
ATOM 753 C C . GLY A 1 98 ? 7.250 -13.879 -13.299 1.00 88.25 98 GLY A C 1
ATOM 754 O O . GLY A 1 98 ? 6.458 -13.594 -12.411 1.00 88.25 98 GLY A O 1
ATOM 755 N N . GLY A 1 99 ? 7.887 -12.955 -14.029 1.00 91.19 99 GLY A N 1
ATOM 756 C CA . GLY A 1 99 ? 7.666 -11.517 -13.873 1.00 91.19 99 GLY A CA 1
ATOM 757 C C . GLY A 1 99 ? 8.451 -10.880 -12.720 1.00 91.19 99 GLY A C 1
ATOM 758 O O . GLY A 1 99 ? 9.375 -11.463 -12.145 1.00 91.19 99 GLY A O 1
ATOM 759 N N . TYR A 1 100 ? 8.098 -9.636 -12.421 1.00 91.19 100 TYR A N 1
ATOM 760 C CA . TYR A 1 100 ? 8.758 -8.735 -11.476 1.00 91.19 100 TYR A CA 1
ATOM 761 C C . TYR A 1 100 ? 7.851 -8.305 -10.313 1.00 91.19 100 TYR A C 1
ATOM 763 O O . TYR A 1 100 ? 8.353 -7.680 -9.375 1.00 91.19 100 TYR A O 1
ATOM 771 N N . ILE A 1 101 ? 6.556 -8.642 -10.358 1.00 89.56 101 ILE A N 1
ATOM 772 C CA . ILE A 1 101 ? 5.563 -8.416 -9.293 1.00 89.56 101 ILE A CA 1
ATOM 773 C C . ILE A 1 101 ? 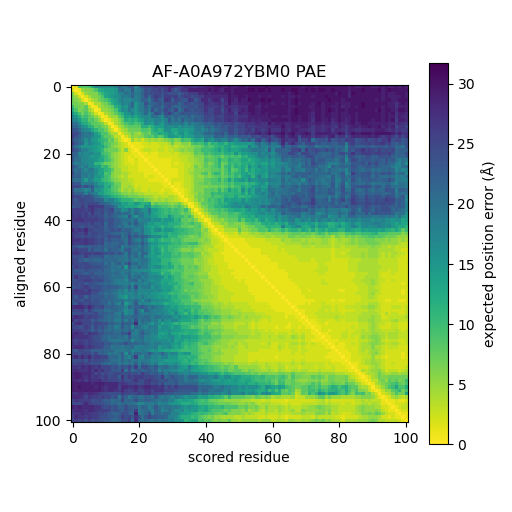4.702 -9.648 -9.038 1.00 89.56 101 ILE A C 1
ATOM 775 O O . ILE A 1 101 ? 4.564 -10.470 -9.967 1.00 89.56 101 ILE A O 1
#

Mean predicted aligned error: 13.43 Å

Foldseek 3Di:
DDDDPDDDDDDPPPDDDPVNVVVVVVVVVVVVVPVPDPDPVCVVVVVVVVVVVVVVLLVQLQVVQCVQLVDGDDPVCPSVCQQDPDPPRDPPTRADVRGSD